Protein AF-A0A918JZ15-F1 (afdb_monomer)

Organism: NCBI:txid279356

Nearest PDB structures (foldseek):
  6ptv-assembly2_C  TM=5.762E-01  e=4.469E+00  Rickettsia rickettsii str. 'Sheila Smith'
  6man-assembly1_A  TM=5.604E-01  e=6.521E+00  Rickettsia bellii RML369-C
  2qzv-assembly1_A  TM=4.002E-01  e=8.389E+00  Rattus norvegicus

pLDDT: mean 95.02, std 4.23, range [65.75, 98.44]

Solvent-accessible surface area (backbone atoms only — not comparable to full-atom values): 6784 Å² total; per-residue (Å²): 132,76,71,44,56,17,80,68,80,60,50,77,33,75,59,93,47,99,82,59,55,46,80,44,72,66,47,48,51,52,44,52,51,51,54,53,48,50,59,48,59,77,44,42,70,61,52,51,45,49,50,48,34,41,53,50,52,51,66,72,41,62,92,49,74,61,47,76,45,46,53,66,60,40,48,76,71,64,44,51,87,92,62,63,75,50,71,49,78,58,95,96,38,75,27,47,19,48,80,64,32,32,35,33,79,51,95,82,59,28,30,44,37,34,66,111

Radius of gyration: 23.56 Å; Cα contacts (8 Å, |Δi|>4): 154; chains: 1; bounding box: 55×24×57 Å

Mean p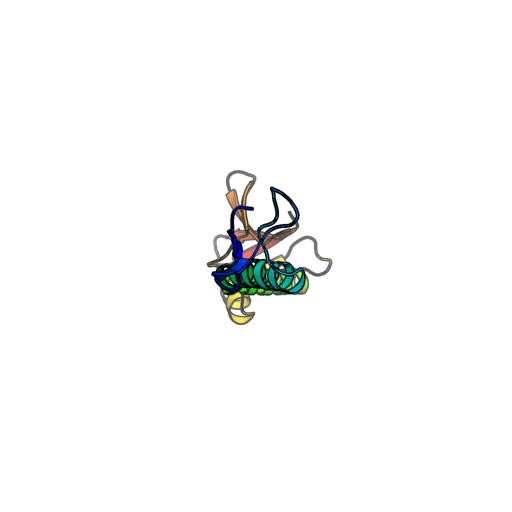redicted aligned error: 5.1 Å

Structure (mmCIF, N/CA/C/O backbone):
data_AF-A0A918JZ15-F1
#
_entry.id   AF-A0A918JZ15-F1
#
loop_
_atom_site.group_PDB
_atom_site.id
_atom_site.type_symbol
_atom_site.label_atom_id
_atom_site.label_alt_id
_atom_site.label_comp_id
_atom_site.label_asym_id
_atom_site.label_entity_id
_atom_site.label_seq_id
_atom_site.pdbx_PDB_ins_code
_atom_site.Cartn_x
_atom_site.Cartn_y
_atom_site.Cartn_z
_atom_site.occupancy
_atom_site.B_iso_or_equiv
_atom_site.auth_seq_id
_atom_site.aut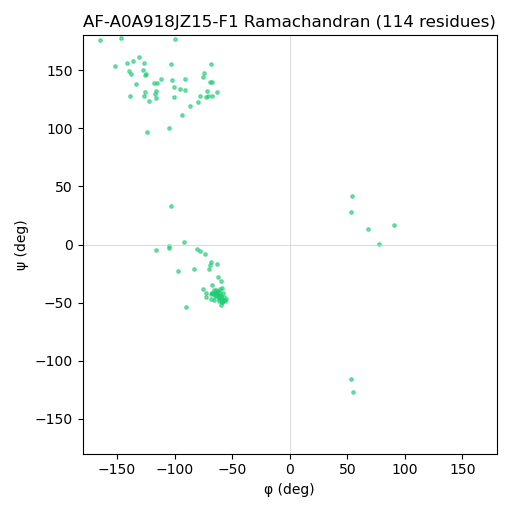h_comp_id
_atom_site.auth_asym_id
_atom_site.auth_atom_id
_atom_site.pdbx_PDB_model_num
ATOM 1 N N . MET A 1 1 ? 37.360 1.582 -31.378 1.00 65.75 1 MET A N 1
ATOM 2 C CA . MET A 1 1 ? 36.362 1.955 -30.352 1.00 65.75 1 MET A CA 1
ATOM 3 C C . MET A 1 1 ? 35.662 0.685 -29.913 1.00 65.75 1 MET A C 1
ATOM 5 O O . MET A 1 1 ? 35.322 -0.112 -30.777 1.00 65.75 1 MET A O 1
ATOM 9 N N . GLU A 1 2 ? 35.525 0.461 -28.610 1.00 85.44 2 GLU A N 1
ATOM 10 C CA . GLU A 1 2 ? 34.880 -0.741 -28.072 1.00 85.44 2 GLU A CA 1
ATOM 11 C C . GLU A 1 2 ? 33.365 -0.668 -28.305 1.00 85.44 2 GLU A C 1
ATOM 13 O O . GLU A 1 2 ? 32.732 0.335 -27.964 1.00 85.44 2 GLU A O 1
ATOM 18 N N . GLN A 1 3 ? 32.793 -1.702 -28.922 1.00 89.62 3 GLN A N 1
ATOM 19 C CA . GLN A 1 3 ? 31.345 -1.808 -29.085 1.00 89.62 3 GLN A CA 1
ATOM 20 C C . GLN A 1 3 ? 30.697 -2.195 -27.755 1.00 89.62 3 GLN A C 1
ATOM 22 O O . GLN A 1 3 ? 31.247 -2.979 -26.983 1.00 89.62 3 GLN A O 1
ATOM 27 N N . ARG A 1 4 ? 29.509 -1.652 -27.491 1.00 92.62 4 ARG A N 1
ATOM 28 C CA . ARG A 1 4 ? 28.689 -1.991 -26.324 1.00 92.62 4 ARG A CA 1
ATOM 29 C C . ARG A 1 4 ? 27.299 -2.388 -26.762 1.00 92.62 4 ARG A C 1
ATOM 31 O O . ARG A 1 4 ? 26.834 -1.931 -27.796 1.00 92.62 4 ARG A O 1
ATOM 38 N N . ASN A 1 5 ? 26.620 -3.169 -25.933 1.00 95.75 5 ASN A N 1
ATOM 39 C CA . ASN A 1 5 ? 25.235 -3.541 -26.182 1.00 95.75 5 ASN A CA 1
ATOM 40 C C . ASN A 1 5 ? 24.284 -2.597 -25.439 1.00 95.75 5 ASN A C 1
ATOM 42 O O . ASN A 1 5 ? 24.484 -2.299 -24.258 1.00 95.75 5 ASN A O 1
ATOM 46 N N . ASP A 1 6 ? 23.257 -2.122 -26.138 1.00 96.00 6 ASP A N 1
ATOM 47 C CA . ASP A 1 6 ? 22.180 -1.316 -25.570 1.00 96.00 6 ASP A CA 1
ATOM 48 C C . ASP A 1 6 ? 21.394 -2.130 -24.528 1.00 96.00 6 ASP A C 1
ATOM 50 O O . ASP A 1 6 ? 20.987 -3.264 -24.779 1.00 96.00 6 ASP A O 1
ATOM 54 N N . LEU A 1 7 ? 21.160 -1.559 -23.342 1.00 95.81 7 LEU A N 1
ATOM 55 C CA . LEU A 1 7 ? 20.484 -2.275 -22.249 1.00 95.81 7 LEU A CA 1
ATOM 56 C C . LEU A 1 7 ? 18.992 -2.564 -22.495 1.00 95.81 7 LEU A C 1
ATOM 58 O O . LEU A 1 7 ? 18.405 -3.371 -21.773 1.00 95.81 7 LEU A O 1
ATOM 62 N N . LEU A 1 8 ? 18.351 -1.879 -23.443 1.00 96.19 8 LEU A N 1
ATOM 63 C CA . LEU A 1 8 ? 16.969 -2.124 -23.843 1.00 96.19 8 LEU A CA 1
ATOM 64 C C . LEU A 1 8 ? 16.871 -3.145 -24.975 1.00 96.19 8 LEU A C 1
ATOM 66 O O . LEU A 1 8 ? 16.067 -4.069 -24.872 1.00 96.19 8 LEU A O 1
ATOM 70 N N . THR A 1 9 ? 17.592 -2.915 -26.072 1.00 95.56 9 THR A N 1
ATOM 71 C CA . THR A 1 9 ? 17.422 -3.664 -27.331 1.00 95.56 9 THR A CA 1
ATOM 72 C C . THR A 1 9 ? 18.432 -4.797 -27.484 1.00 95.56 9 THR A C 1
ATOM 74 O O . THR A 1 9 ? 18.165 -5.747 -28.214 1.00 95.56 9 THR A O 1
ATOM 77 N N . GLY A 1 10 ? 19.571 -4.722 -26.789 1.00 94.31 10 GLY A N 1
ATOM 78 C CA . GLY A 1 10 ? 20.703 -5.631 -26.962 1.00 94.31 10 GLY A CA 1
ATOM 79 C C . GLY A 1 10 ? 21.549 -5.333 -28.200 1.00 94.31 10 GLY A C 1
ATOM 80 O O . GLY A 1 10 ? 22.524 -6.042 -28.436 1.00 94.31 10 GLY A O 1
ATOM 81 N N . GLU A 1 11 ? 21.205 -4.304 -28.983 1.00 94.50 11 GLU A N 1
ATOM 82 C CA . GLU A 1 11 ? 21.934 -3.960 -30.203 1.00 94.50 11 GLU A CA 1
ATOM 83 C C . GLU A 1 11 ? 23.341 -3.451 -29.883 1.00 94.50 11 GLU A C 1
ATOM 85 O O . GLU A 1 11 ? 23.542 -2.693 -28.927 1.00 94.50 11 GLU A O 1
ATOM 90 N N . SER A 1 12 ? 24.317 -3.857 -30.690 1.00 95.44 12 SER A N 1
ATOM 91 C CA . SER A 1 12 ? 25.682 -3.360 -30.563 1.00 95.44 12 SER A CA 1
ATOM 92 C C . SER A 1 12 ? 25.786 -1.960 -31.165 1.00 95.44 12 SER A C 1
ATOM 94 O O . SER A 1 12 ? 25.414 -1.733 -32.314 1.00 95.44 12 SER A O 1
ATOM 96 N N . PHE A 1 13 ? 26.322 -1.016 -30.399 1.00 96.06 13 PHE A N 1
ATOM 97 C CA . PHE A 1 13 ? 26.553 0.360 -30.820 1.00 96.06 13 PHE A CA 1
ATOM 98 C C . PHE A 1 13 ? 27.930 0.839 -30.362 1.00 96.06 13 PHE A C 1
ATOM 100 O O . PHE A 1 13 ? 28.518 0.319 -29.409 1.00 96.06 13 PHE A O 1
ATOM 107 N N . THR A 1 14 ? 28.446 1.861 -31.039 1.00 95.50 14 THR A N 1
ATOM 108 C CA . THR A 1 14 ? 29.686 2.526 -30.636 1.00 95.50 14 THR A CA 1
ATOM 109 C C . THR A 1 14 ? 29.332 3.720 -29.751 1.00 95.50 14 THR A C 1
ATOM 111 O O . THR A 1 14 ? 28.731 4.678 -30.244 1.00 95.50 14 THR A O 1
ATOM 114 N N . PRO A 1 15 ? 29.651 3.692 -28.448 1.00 93.31 15 PRO A N 1
ATOM 115 C CA . PRO A 1 15 ? 29.334 4.795 -27.553 1.00 93.31 15 PRO A CA 1
ATOM 116 C C . PRO A 1 15 ? 30.191 6.025 -27.876 1.00 93.31 15 PRO A C 1
ATOM 118 O O . PRO A 1 15 ? 31.391 5.904 -28.115 1.00 93.31 15 PRO A O 1
ATOM 121 N N . SER A 1 16 ? 29.598 7.221 -27.818 1.00 92.31 16 SER A N 1
ATOM 122 C CA . SER A 1 16 ? 30.358 8.478 -27.925 1.00 92.31 16 SER A CA 1
ATOM 123 C C . SER A 1 16 ? 30.978 8.898 -26.590 1.00 92.31 16 SER A C 1
ATOM 125 O O . SER A 1 16 ? 31.941 9.661 -26.563 1.00 92.31 16 SER A O 1
ATOM 127 N N . ARG A 1 17 ? 30.445 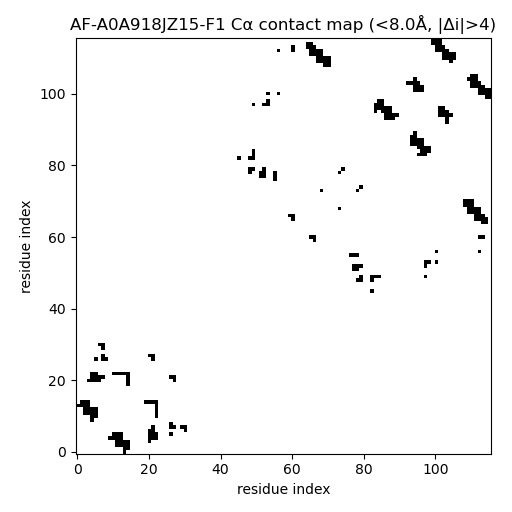8.385 -25.472 1.00 90.94 17 ARG A N 1
ATOM 128 C CA . ARG A 1 17 ? 30.938 8.621 -24.107 1.00 90.94 17 ARG A CA 1
ATOM 129 C C . ARG A 1 17 ? 31.212 7.312 -23.382 1.00 90.94 17 ARG A C 1
ATOM 131 O O . ARG A 1 17 ? 30.472 6.341 -23.530 1.00 90.94 17 ARG A O 1
ATOM 138 N N . SER A 1 18 ? 32.228 7.308 -22.525 1.00 90.62 18 SER A N 1
ATOM 139 C CA . SER A 1 18 ? 32.659 6.125 -21.771 1.00 90.62 18 SER A CA 1
ATOM 140 C C . SER A 1 18 ? 31.609 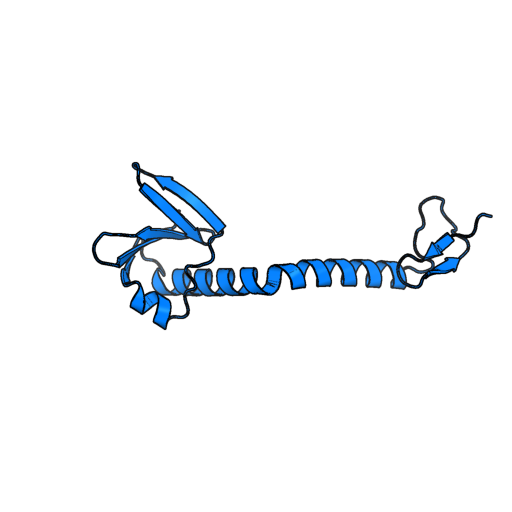5.578 -20.798 1.00 90.62 18 SER A C 1
ATOM 142 O O . SER A 1 18 ? 31.710 4.421 -20.398 1.00 90.62 18 SER A O 1
ATOM 144 N N . ASP A 1 19 ? 30.575 6.335 -20.436 1.00 91.50 19 ASP A N 1
ATOM 145 C CA . ASP A 1 19 ? 29.485 5.915 -19.548 1.00 91.50 19 ASP A CA 1
ATOM 146 C C . ASP A 1 19 ? 28.172 5.616 -20.292 1.00 91.50 19 ASP A C 1
ATOM 148 O O . ASP A 1 19 ? 27.193 5.202 -19.668 1.00 91.50 19 ASP A O 1
ATOM 152 N N . GLN A 1 20 ? 28.135 5.789 -21.618 1.00 94.38 20 GLN A N 1
ATOM 153 C CA . GLN A 1 20 ? 26.930 5.582 -22.411 1.00 94.38 20 GLN A CA 1
ATOM 154 C C . GLN A 1 20 ? 26.548 4.095 -22.433 1.00 94.38 20 GLN A C 1
ATOM 156 O O . GLN A 1 20 ? 27.363 3.223 -22.749 1.00 94.38 20 GLN A O 1
ATOM 161 N N . ARG A 1 21 ? 25.284 3.825 -22.080 1.00 95.12 21 ARG A N 1
ATOM 162 C CA . ARG A 1 21 ? 24.694 2.475 -21.960 1.00 95.12 21 ARG A CA 1
ATOM 163 C C . ARG A 1 21 ? 23.561 2.198 -22.951 1.00 95.12 21 ARG A C 1
ATOM 165 O O . ARG A 1 21 ? 23.021 1.099 -22.964 1.00 95.12 21 ARG A O 1
ATOM 172 N N . PHE A 1 22 ? 23.169 3.209 -23.720 1.00 97.06 22 PHE A N 1
ATOM 173 C CA . PHE A 1 22 ? 22.069 3.141 -24.675 1.00 97.06 22 PHE A CA 1
ATOM 174 C C . PHE A 1 22 ? 22.522 3.750 -25.996 1.00 97.06 22 PHE A C 1
ATOM 176 O O . PHE A 1 22 ? 23.172 4.800 -25.987 1.00 97.06 22 PHE A O 1
ATOM 183 N N . ALA A 1 23 ? 22.160 3.111 -27.101 1.00 95.38 23 ALA A N 1
ATOM 184 C CA . ALA A 1 23 ? 22.411 3.587 -28.450 1.00 95.38 23 ALA A CA 1
ATOM 185 C C . ALA A 1 23 ? 21.696 4.922 -28.697 1.00 95.38 23 ALA A C 1
ATOM 187 O O . ALA A 1 23 ? 22.282 5.845 -29.260 1.00 95.38 23 ALA A O 1
ATOM 188 N N . THR A 1 24 ? 20.465 5.059 -28.193 1.00 95.69 24 THR A N 1
ATOM 189 C CA . THR A 1 24 ? 19.623 6.250 -28.372 1.00 95.69 24 THR A CA 1
ATOM 190 C C . THR A 1 24 ? 19.027 6.754 -27.055 1.00 95.69 24 THR A C 1
ATOM 192 O O . THR A 1 24 ? 18.949 6.042 -26.043 1.00 95.69 24 THR A O 1
ATOM 195 N N . ARG A 1 25 ? 18.579 8.016 -27.050 1.00 95.81 25 ARG A N 1
ATOM 196 C CA . ARG A 1 25 ? 17.902 8.621 -25.892 1.00 95.81 25 ARG A CA 1
ATOM 197 C C . ARG A 1 25 ? 16.539 7.967 -25.652 1.00 95.81 25 ARG A C 1
ATOM 199 O O . ARG A 1 25 ? 16.134 7.774 -24.504 1.00 95.81 25 ARG A O 1
ATOM 206 N N . GLU A 1 26 ? 15.862 7.588 -26.722 1.00 97.19 26 GLU A N 1
ATOM 207 C CA . GLU A 1 26 ? 14.578 6.899 -26.737 1.00 97.19 26 GLU A CA 1
ATOM 208 C C . GLU A 1 26 ? 14.689 5.543 -26.028 1.00 97.19 26 GLU A C 1
ATOM 210 O O . GLU A 1 26 ? 13.866 5.236 -25.157 1.00 97.19 26 GLU A O 1
ATOM 215 N N . ASN A 1 27 ? 15.752 4.775 -26.311 1.00 97.25 27 ASN A N 1
ATOM 216 C CA . ASN A 1 27 ? 16.018 3.495 -25.652 1.00 97.25 27 ASN A CA 1
ATOM 217 C C . ASN A 1 27 ? 16.215 3.673 -24.142 1.00 97.25 27 ASN A C 1
ATOM 219 O O . ASN A 1 27 ? 15.605 2.959 -23.339 1.00 97.25 27 ASN A O 1
ATOM 223 N N . GLN A 1 28 ? 16.981 4.688 -23.734 1.00 96.88 28 GLN A N 1
ATOM 224 C CA . GLN A 1 28 ? 17.164 5.018 -22.321 1.00 96.88 28 GLN A CA 1
ATOM 225 C C . GLN A 1 28 ? 15.832 5.339 -21.623 1.00 96.88 28 GLN A C 1
ATOM 227 O O . GLN A 1 28 ? 15.561 4.834 -20.529 1.00 96.88 28 GLN A O 1
ATOM 232 N N . ILE A 1 29 ? 14.990 6.182 -22.233 1.00 97.75 29 ILE A N 1
ATOM 233 C CA . ILE A 1 29 ? 13.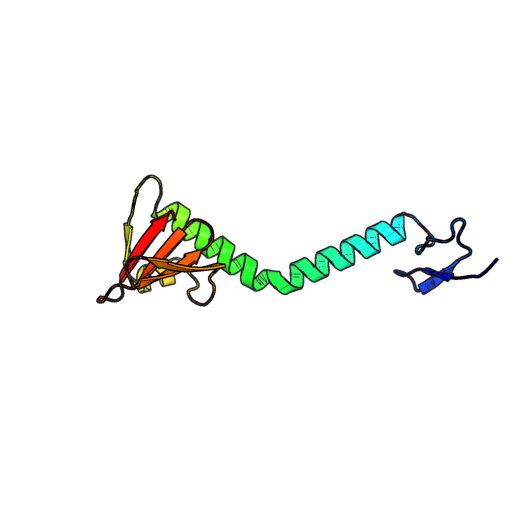682 6.561 -21.675 1.00 97.75 29 ILE A CA 1
ATOM 234 C C . ILE A 1 29 ? 12.790 5.325 -21.535 1.00 97.75 29 ILE A C 1
ATOM 236 O O . ILE A 1 29 ? 12.231 5.083 -20.462 1.00 97.75 29 ILE A O 1
ATOM 240 N N . ARG A 1 30 ? 12.682 4.511 -22.589 1.00 98.06 30 ARG A N 1
ATOM 241 C CA . ARG A 1 30 ? 11.833 3.315 -22.597 1.00 98.06 30 ARG A CA 1
ATOM 242 C C . ARG A 1 30 ? 12.302 2.275 -21.581 1.00 98.06 30 ARG A C 1
ATOM 244 O O . ARG A 1 30 ? 11.470 1.741 -20.847 1.00 98.06 30 ARG A O 1
ATOM 251 N N . TYR A 1 31 ? 13.609 2.043 -21.464 1.00 98.06 31 TYR A N 1
ATOM 252 C CA . TYR A 1 31 ? 14.179 1.164 -20.442 1.00 98.06 31 TYR A CA 1
ATOM 253 C C . TYR A 1 31 ? 13.822 1.622 -19.023 1.00 98.06 31 TYR A C 1
ATOM 255 O O . TYR A 1 31 ? 13.297 0.846 -18.218 1.00 98.06 31 TYR A O 1
ATOM 263 N N . ASN A 1 32 ? 14.029 2.907 -18.725 1.00 97.69 32 ASN A N 1
ATOM 264 C CA . ASN A 1 32 ? 13.720 3.472 -17.412 1.00 97.69 32 ASN A CA 1
ATOM 265 C C . ASN A 1 32 ? 12.216 3.408 -17.098 1.00 97.69 32 ASN A C 1
ATOM 267 O O . ASN A 1 32 ? 11.832 3.031 -15.987 1.00 97.69 32 ASN A O 1
ATOM 271 N N . ASN A 1 33 ? 11.359 3.689 -18.082 1.00 98.12 33 ASN A N 1
ATOM 272 C CA . ASN A 1 33 ? 9.906 3.579 -17.946 1.00 98.12 33 ASN A CA 1
ATOM 273 C C . ASN A 1 33 ? 9.460 2.134 -17.696 1.00 98.12 33 ASN A C 1
ATOM 275 O O . ASN A 1 33 ? 8.607 1.899 -16.835 1.00 98.12 33 ASN A O 1
ATOM 279 N N . ASN A 1 34 ? 10.062 1.158 -18.384 1.00 97.75 34 ASN A N 1
ATOM 280 C CA . ASN A 1 34 ? 9.806 -0.264 -18.160 1.00 97.75 34 ASN A CA 1
ATOM 281 C C . ASN A 1 34 ? 10.181 -0.676 -16.734 1.00 97.75 34 ASN A C 1
ATOM 283 O O . ASN A 1 34 ? 9.359 -1.278 -16.039 1.00 97.75 34 ASN A O 1
ATOM 287 N N . LYS A 1 35 ? 11.367 -0.280 -16.255 1.00 97.06 35 LYS A N 1
ATOM 288 C CA . LYS A 1 35 ? 11.813 -0.539 -14.879 1.00 97.06 35 LYS A CA 1
ATOM 289 C C . LYS A 1 35 ? 10.868 0.090 -13.849 1.00 97.06 35 LYS A C 1
ATOM 291 O O . LYS A 1 35 ? 10.450 -0.568 -12.896 1.00 97.06 35 LYS A O 1
ATOM 296 N N . ALA A 1 36 ? 10.457 1.341 -14.063 1.00 96.75 36 ALA A N 1
ATOM 297 C CA . ALA A 1 36 ? 9.500 2.025 -13.195 1.00 96.75 36 ALA A CA 1
ATOM 298 C C . ALA A 1 36 ? 8.113 1.359 -13.211 1.00 96.75 36 ALA A C 1
ATOM 300 O O . ALA A 1 36 ? 7.462 1.246 -12.170 1.00 96.75 36 ALA A O 1
ATOM 301 N N . ARG A 1 37 ? 7.648 0.896 -14.378 1.00 97.38 37 ARG A N 1
ATOM 302 C CA . ARG A 1 37 ? 6.387 0.156 -14.524 1.00 97.38 37 ARG A CA 1
ATOM 303 C C . ARG A 1 37 ? 6.441 -1.184 -13.798 1.00 97.38 37 ARG A C 1
ATOM 305 O O . ARG A 1 37 ? 5.489 -1.505 -13.097 1.00 97.38 37 ARG A O 1
ATOM 312 N N . GLN A 1 38 ? 7.532 -1.938 -13.924 1.00 97.25 38 GLN A N 1
ATOM 313 C CA . GLN A 1 38 ? 7.716 -3.204 -13.209 1.00 97.25 38 GLN A CA 1
ATOM 314 C C . GLN A 1 38 ? 7.711 -2.990 -11.693 1.00 97.25 38 GLN A C 1
ATOM 316 O O . GLN A 1 38 ? 6.955 -3.660 -10.993 1.00 97.25 38 GLN A O 1
ATOM 321 N N . LYS A 1 39 ? 8.448 -1.984 -11.195 1.00 96.56 39 LYS A N 1
ATOM 322 C CA . LYS A 1 39 ? 8.434 -1.611 -9.771 1.00 96.56 39 LYS A CA 1
ATOM 323 C C . LYS A 1 39 ? 7.023 -1.274 -9.280 1.00 96.56 39 LYS A C 1
ATOM 325 O O . LYS A 1 39 ? 6.625 -1.738 -8.219 1.00 96.56 39 LYS A O 1
ATOM 330 N N . ARG A 1 40 ? 6.252 -0.491 -10.048 1.00 96.00 40 ARG A N 1
ATOM 331 C CA . ARG A 1 40 ? 4.850 -0.174 -9.718 1.00 96.00 40 ARG A CA 1
ATOM 332 C C . ARG A 1 40 ? 3.959 -1.415 -9.742 1.00 96.00 40 ARG A C 1
ATOM 334 O O . ARG A 1 40 ? 3.176 -1.601 -8.821 1.00 96.00 40 ARG A O 1
ATOM 341 N N . LYS A 1 41 ? 4.101 -2.279 -10.752 1.00 97.19 41 LYS A N 1
ATOM 342 C CA . LYS A 1 41 ? 3.322 -3.518 -10.883 1.00 97.19 41 LYS A CA 1
ATOM 343 C C . LYS A 1 41 ? 3.544 -4.454 -9.693 1.00 97.19 41 LYS A C 1
ATOM 345 O O . LYS A 1 41 ? 2.572 -4.995 -9.185 1.00 97.19 41 LYS A O 1
ATOM 350 N N . ALA A 1 42 ? 4.787 -4.589 -9.226 1.00 96.38 42 ALA A N 1
ATOM 351 C CA . ALA A 1 42 ? 5.140 -5.466 -8.108 1.00 96.38 42 ALA A CA 1
ATOM 352 C C . ALA A 1 42 ? 4.415 -5.109 -6.798 1.00 96.38 42 ALA A C 1
ATOM 354 O O . ALA A 1 42 ? 4.108 -5.996 -6.011 1.00 96.38 42 ALA A O 1
ATOM 355 N N . LYS A 1 43 ? 4.106 -3.825 -6.579 1.00 95.50 43 LYS A N 1
ATOM 356 C CA . LYS A 1 43 ? 3.415 -3.341 -5.372 1.00 95.50 43 LYS A CA 1
ATOM 357 C C . LYS A 1 43 ? 1.943 -2.979 -5.581 1.00 95.50 43 LYS A C 1
ATOM 359 O O . LYS A 1 43 ? 1.265 -2.629 -4.623 1.00 95.50 43 LYS A O 1
ATOM 364 N N . ALA A 1 44 ? 1.432 -3.074 -6.810 1.00 96.06 44 ALA A N 1
ATOM 365 C CA . ALA A 1 44 ? 0.123 -2.534 -7.182 1.00 96.06 44 ALA A CA 1
ATOM 366 C C . ALA A 1 44 ? -1.036 -3.110 -6.355 1.00 96.06 44 ALA A C 1
ATOM 368 O O . ALA A 1 44 ? -1.963 -2.381 -6.017 1.00 96.06 44 ALA A O 1
ATOM 369 N N . GLN A 1 45 ? -0.986 -4.402 -6.019 1.00 94.56 45 GLN A N 1
ATOM 370 C CA . GLN A 1 45 ? -2.034 -5.048 -5.228 1.00 94.56 45 GLN A CA 1
ATOM 371 C C . GLN A 1 45 ? -2.094 -4.490 -3.799 1.00 94.56 45 GLN A C 1
ATOM 373 O O . GLN A 1 45 ? -3.172 -4.130 -3.329 1.00 94.56 45 GLN A O 1
ATOM 378 N N . ILE A 1 46 ? -0.939 -4.374 -3.135 1.00 96.38 46 ILE A N 1
ATOM 379 C CA . ILE A 1 46 ? -0.837 -3.840 -1.771 1.00 96.38 46 ILE A CA 1
ATOM 380 C C . ILE A 1 46 ? -1.168 -2.346 -1.764 1.00 96.38 46 ILE A C 1
ATOM 382 O O . ILE A 1 46 ? -1.988 -1.913 -0.959 1.00 96.38 46 ILE A O 1
ATOM 386 N N . ASP A 1 47 ? -0.601 -1.573 -2.696 1.00 96.75 47 ASP A N 1
ATOM 387 C CA . ASP A 1 47 ? -0.857 -0.134 -2.824 1.00 96.75 47 ASP A CA 1
ATOM 388 C C . ASP A 1 47 ? -2.352 0.146 -3.039 1.00 96.75 47 ASP A C 1
ATOM 390 O O . ASP A 1 47 ? -2.905 1.042 -2.407 1.00 96.75 47 ASP A O 1
ATOM 394 N N . LYS A 1 48 ? -3.038 -0.649 -3.874 1.00 97.12 48 LYS A N 1
ATOM 395 C CA . LYS A 1 48 ? -4.485 -0.511 -4.101 1.00 97.12 48 LYS A CA 1
ATOM 396 C C . LYS A 1 48 ? -5.288 -0.763 -2.823 1.00 97.12 48 LYS A C 1
ATOM 398 O O . LYS A 1 48 ? -6.240 -0.032 -2.549 1.00 97.12 48 LYS A O 1
ATOM 403 N N . ALA A 1 49 ? -4.924 -1.786 -2.052 1.00 97.75 49 ALA A N 1
ATOM 404 C CA . ALA A 1 49 ? -5.594 -2.094 -0.792 1.00 97.75 49 ALA A CA 1
ATOM 405 C C . ALA A 1 49 ? -5.346 -0.999 0.262 1.00 97.75 49 ALA A C 1
ATOM 407 O O . ALA A 1 49 ? -6.285 -0.561 0.922 1.00 97.75 49 ALA A O 1
ATOM 408 N N . LEU A 1 50 ? -4.114 -0.489 0.365 1.00 98.06 50 LEU A N 1
ATOM 409 C CA . LEU A 1 50 ? -3.772 0.622 1.257 1.00 98.06 50 LEU A CA 1
ATOM 410 C C . LEU A 1 50 ? -4.490 1.924 0.877 1.00 98.06 50 LEU A C 1
ATOM 412 O O . LEU A 1 50 ? -4.990 2.613 1.764 1.00 98.06 50 LEU A O 1
ATOM 416 N N . ASP A 1 51 ? -4.581 2.247 -0.415 1.00 97.88 51 ASP A N 1
ATOM 417 C CA . ASP A 1 51 ? -5.304 3.431 -0.896 1.00 97.88 51 ASP A CA 1
ATOM 418 C C . ASP A 1 51 ? -6.810 3.319 -0.623 1.00 97.88 51 ASP A C 1
ATOM 420 O O . ASP A 1 51 ? -7.428 4.248 -0.098 1.00 97.88 51 ASP A O 1
ATOM 424 N N . THR A 1 52 ? -7.391 2.139 -0.865 1.00 98.25 52 THR A N 1
ATOM 425 C CA . THR A 1 52 ? -8.793 1.847 -0.527 1.00 98.25 52 THR A CA 1
ATOM 426 C C . THR A 1 52 ? -9.039 2.029 0.971 1.00 98.25 52 THR A C 1
ATOM 428 O O . THR A 1 52 ? -9.942 2.772 1.361 1.00 98.25 52 THR A O 1
ATOM 431 N N . ASN A 1 53 ? -8.194 1.433 1.818 1.00 98.44 53 ASN A N 1
ATOM 432 C CA . ASN A 1 53 ? -8.273 1.591 3.268 1.00 98.44 53 ASN A CA 1
ATOM 433 C C . ASN A 1 53 ? -8.181 3.063 3.677 1.00 98.44 53 ASN A C 1
ATOM 435 O O . ASN A 1 53 ? -9.014 3.541 4.445 1.00 98.44 53 ASN A O 1
ATOM 439 N N . ARG A 1 54 ? -7.206 3.806 3.142 1.00 98.00 54 ARG A N 1
ATOM 440 C CA . ARG A 1 54 ? -7.014 5.225 3.456 1.00 98.00 54 ARG A CA 1
ATOM 441 C C . ARG A 1 54 ? -8.241 6.058 3.086 1.00 98.00 54 ARG A C 1
ATOM 443 O O . ARG A 1 54 ? -8.674 6.887 3.883 1.00 98.00 54 ARG A O 1
ATOM 450 N N . ASN A 1 55 ? -8.825 5.822 1.913 1.00 98.31 55 ASN A N 1
ATOM 451 C CA . ASN A 1 55 ? -10.024 6.525 1.456 1.00 98.31 55 ASN A CA 1
ATOM 452 C C . ASN A 1 55 ? -11.248 6.205 2.327 1.00 98.31 55 ASN A C 1
ATOM 454 O O . ASN A 1 55 ? -12.012 7.113 2.663 1.00 98.31 55 ASN A O 1
ATOM 458 N N . ILE A 1 56 ? -11.404 4.947 2.755 1.00 98.25 56 ILE A N 1
ATOM 459 C CA . ILE A 1 56 ? -12.445 4.546 3.711 1.00 98.25 56 ILE A CA 1
ATOM 460 C C . ILE A 1 56 ? -12.269 5.304 5.029 1.00 98.25 56 ILE A C 1
ATOM 462 O O . ILE A 1 56 ? -13.209 5.956 5.476 1.00 98.25 56 ILE A O 1
ATOM 466 N N . LEU A 1 57 ? -11.074 5.279 5.625 1.00 97.88 57 LEU A N 1
ATOM 467 C CA . LEU A 1 57 ? -10.819 5.929 6.916 1.00 97.88 57 LEU A CA 1
ATOM 468 C C . LEU A 1 57 ? -10.999 7.446 6.831 1.00 97.88 57 LEU A C 1
ATOM 470 O O . LEU A 1 57 ? -11.665 8.022 7.687 1.00 97.88 57 LEU A O 1
ATOM 474 N N . LYS A 1 58 ? -10.504 8.078 5.759 1.00 97.94 58 LYS A N 1
ATOM 475 C CA . LYS A 1 58 ? -10.710 9.507 5.488 1.00 97.94 58 LYS A CA 1
ATOM 476 C C . LYS A 1 58 ? -12.195 9.866 5.449 1.00 97.94 58 LYS A C 1
ATOM 478 O O . LYS A 1 58 ? -12.607 10.825 6.094 1.00 97.94 58 LYS A O 1
ATOM 483 N N . ARG A 1 59 ? -12.995 9.094 4.706 1.00 97.56 59 ARG A N 1
ATOM 484 C CA . ARG A 1 59 ? -14.443 9.315 4.572 1.00 97.56 59 ARG A CA 1
ATOM 485 C C . ARG A 1 59 ? -15.183 9.103 5.891 1.00 97.56 59 ARG A C 1
ATOM 487 O O . ARG A 1 59 ? -16.099 9.856 6.192 1.00 97.56 59 ARG A O 1
ATOM 494 N N . LEU A 1 60 ? -14.824 8.066 6.646 1.00 97.06 60 LEU A N 1
ATOM 495 C CA . LEU A 1 60 ? -15.509 7.733 7.894 1.00 97.06 60 LEU A CA 1
ATOM 496 C C . LEU A 1 60 ? -15.189 8.723 9.013 1.00 97.06 60 LEU A C 1
ATOM 498 O O . LEU A 1 60 ? -16.091 9.089 9.767 1.00 97.06 60 LEU A O 1
ATOM 502 N N . LEU A 1 61 ? -13.921 9.125 9.127 1.00 96.75 61 LEU A N 1
ATOM 503 C CA . LEU A 1 61 ? -13.472 10.047 10.163 1.00 96.75 61 LEU A CA 1
ATOM 504 C C . LEU A 1 61 ? -13.960 11.474 9.877 1.00 96.75 61 LEU A C 1
ATOM 506 O O . LEU A 1 61 ? -14.485 12.127 10.776 1.00 96.75 61 LEU A O 1
ATOM 510 N N . GLY A 1 62 ? -13.842 11.943 8.628 1.00 95.06 62 GLY A N 1
ATOM 511 C CA . GLY A 1 62 ? -14.173 13.324 8.268 1.00 95.06 62 GLY A CA 1
ATOM 512 C C . GLY A 1 62 ? -13.406 14.320 9.144 1.00 95.06 62 GLY A C 1
ATOM 513 O O . GLY A 1 62 ? -12.185 14.209 9.280 1.00 95.06 62 GLY A O 1
ATOM 514 N N . ASP A 1 63 ? -14.143 15.237 9.771 1.00 95.19 63 ASP A N 1
ATOM 515 C CA . ASP A 1 63 ? -13.605 16.251 10.691 1.00 95.19 63 ASP A CA 1
ATOM 516 C C . ASP A 1 63 ? -13.614 15.808 12.165 1.00 95.19 63 ASP A C 1
ATOM 518 O O . ASP A 1 63 ? -13.236 16.567 13.058 1.00 95.19 63 ASP A O 1
ATOM 522 N N . LYS A 1 64 ? -14.055 14.577 12.451 1.00 96.25 64 LYS A N 1
ATOM 523 C CA . LYS A 1 64 ? -14.090 14.049 13.818 1.00 96.25 64 LYS A CA 1
ATOM 524 C C . LYS A 1 64 ? -12.679 13.701 14.283 1.00 96.25 64 LYS A C 1
ATOM 526 O O . LYS A 1 64 ? -11.839 13.258 13.503 1.00 96.25 64 LYS A O 1
ATOM 531 N N . LYS A 1 65 ? -12.433 13.853 15.584 1.00 94.75 65 LYS A N 1
ATOM 532 C CA . LYS A 1 65 ? -11.165 13.455 16.208 1.00 94.75 65 LYS A CA 1
ATOM 533 C C . LYS A 1 65 ? -10.996 11.933 16.210 1.00 94.75 65 LYS A C 1
ATOM 535 O O . LYS A 1 65 ? -9.917 11.415 15.916 1.00 94.75 65 LYS A O 1
ATOM 540 N N . ASP A 1 66 ? -12.073 11.229 16.522 1.00 96.56 66 ASP A N 1
ATOM 541 C CA . ASP A 1 66 ? -12.120 9.784 16.648 1.00 96.56 66 ASP A CA 1
ATOM 542 C C . ASP A 1 66 ? -13.517 9.242 16.331 1.00 96.56 66 ASP A C 1
ATOM 544 O O . ASP A 1 66 ? -14.534 9.931 16.447 1.00 96.56 66 ASP A O 1
ATOM 548 N N . ILE A 1 67 ? -13.555 7.991 15.880 1.00 97.06 67 ILE A N 1
ATOM 549 C CA . ILE A 1 67 ? -14.785 7.235 15.653 1.00 97.06 67 ILE A CA 1
ATOM 550 C C . ILE A 1 67 ? -14.588 5.783 16.072 1.00 97.06 67 ILE A C 1
ATOM 552 O O . ILE A 1 67 ? -13.478 5.255 16.037 1.00 97.06 67 ILE A O 1
ATOM 556 N N . ILE A 1 68 ? -15.694 5.114 16.380 1.00 96.88 68 ILE A N 1
ATOM 557 C CA . ILE A 1 68 ? -15.723 3.675 16.624 1.00 96.88 68 ILE A CA 1
ATOM 558 C C . ILE A 1 68 ? -16.587 3.013 15.552 1.00 96.88 68 ILE A C 1
ATOM 560 O O . ILE A 1 68 ? -17.685 3.489 15.244 1.00 96.88 68 ILE A O 1
ATOM 564 N N . LYS A 1 69 ? -16.080 1.933 14.951 1.00 96.69 69 LYS A N 1
ATOM 565 C CA . LYS A 1 69 ? -16.799 1.114 13.964 1.00 96.69 69 LYS A CA 1
ATOM 566 C C . LYS A 1 69 ? -16.565 -0.365 14.222 1.00 96.69 69 LYS A C 1
ATOM 568 O O . LYS A 1 69 ? -15.481 -0.742 14.651 1.00 96.69 69 LYS A O 1
ATOM 573 N N . SER A 1 70 ? -17.568 -1.195 13.946 1.00 96.25 70 SER A N 1
ATOM 574 C CA . SER A 1 70 ? -17.393 -2.646 13.988 1.00 96.25 70 SER A CA 1
ATOM 575 C C . SER A 1 70 ? -16.482 -3.115 12.858 1.00 96.25 70 SER A C 1
ATOM 577 O O . SER A 1 70 ? -16.376 -2.474 11.802 1.00 96.25 70 SER A O 1
ATOM 579 N N . ARG A 1 71 ? -15.848 -4.266 13.070 1.00 95.25 71 ARG A N 1
ATOM 580 C CA . ARG A 1 71 ? -15.082 -4.963 12.042 1.00 95.25 71 ARG A CA 1
ATOM 581 C C . ARG A 1 71 ? -15.921 -5.238 10.794 1.00 95.25 71 ARG A C 1
ATOM 583 O O . ARG A 1 71 ? -15.484 -4.900 9.695 1.00 95.25 71 ARG A O 1
ATOM 590 N N . ASP A 1 72 ? -17.135 -5.754 10.967 1.00 96.00 72 ASP A N 1
ATOM 591 C CA . ASP A 1 72 ? -18.054 -6.070 9.866 1.00 96.00 72 ASP A CA 1
ATOM 592 C C . ASP A 1 72 ? -18.432 -4.847 9.033 1.00 96.00 72 ASP A C 1
ATOM 594 O O . ASP A 1 72 ? -18.479 -4.919 7.806 1.00 96.00 72 ASP A O 1
ATOM 598 N N . PHE A 1 73 ? -18.632 -3.691 9.673 1.00 97.06 73 PHE A N 1
ATOM 599 C CA . PHE A 1 73 ? -18.902 -2.450 8.953 1.00 97.06 73 PHE A CA 1
ATOM 600 C C . PHE A 1 73 ? -17.726 -2.068 8.043 1.00 97.06 73 PHE A C 1
ATOM 602 O O . PHE A 1 73 ? -17.925 -1.671 6.894 1.00 97.06 73 PHE A O 1
ATOM 609 N N . LEU A 1 74 ? -16.492 -2.195 8.539 1.00 97.00 74 LEU A N 1
ATOM 610 C CA . LEU A 1 74 ? -15.294 -1.910 7.751 1.00 97.00 74 LEU A CA 1
ATOM 611 C C . LEU A 1 74 ? -15.111 -2.929 6.619 1.00 97.00 74 LEU A C 1
ATOM 613 O O . LEU A 1 74 ? -14.813 -2.523 5.496 1.00 97.00 74 LEU A O 1
ATOM 617 N N . LEU A 1 75 ? -15.349 -4.220 6.875 1.00 96.50 75 LEU A N 1
ATOM 618 C CA . LEU A 1 75 ? -15.340 -5.259 5.838 1.00 96.50 75 LEU A CA 1
ATOM 619 C C . LEU A 1 75 ? -16.369 -4.962 4.740 1.00 96.50 75 LEU A C 1
ATOM 621 O O . LEU A 1 75 ? -16.015 -4.956 3.563 1.00 96.50 75 LEU A O 1
ATOM 625 N N . GLY A 1 76 ? -17.607 -4.631 5.118 1.00 97.31 76 GLY A N 1
ATOM 626 C CA . GLY A 1 76 ? -18.670 -4.248 4.185 1.00 97.31 76 GLY A CA 1
ATOM 627 C C . GLY A 1 76 ? -18.351 -2.978 3.389 1.00 97.31 76 GLY A C 1
ATOM 628 O O . GLY A 1 76 ? -18.774 -2.841 2.244 1.00 97.31 76 GLY A O 1
ATOM 629 N N . ALA A 1 77 ? -17.542 -2.072 3.948 1.00 96.94 77 ALA A N 1
ATOM 630 C CA . ALA A 1 77 ? -17.035 -0.895 3.245 1.00 96.94 77 ALA A CA 1
ATOM 631 C C . ALA A 1 77 ? -15.864 -1.194 2.284 1.00 96.94 77 ALA A C 1
ATOM 633 O O . ALA A 1 77 ? -15.435 -0.285 1.570 1.00 96.94 77 ALA A O 1
ATOM 634 N N . GLY A 1 78 ? -15.348 -2.429 2.265 1.00 97.25 78 GLY A N 1
ATOM 635 C CA . GLY A 1 78 ? -14.215 -2.857 1.440 1.00 97.25 78 GLY A CA 1
ATOM 636 C C . GLY A 1 78 ? -12.845 -2.715 2.111 1.00 97.25 78 GLY A C 1
ATOM 637 O O . GLY A 1 78 ? -11.826 -2.723 1.421 1.00 97.25 78 GLY A O 1
ATOM 638 N N . PHE A 1 79 ? -12.793 -2.558 3.437 1.00 97.81 79 PHE A N 1
ATOM 639 C CA . PHE A 1 79 ? -11.539 -2.427 4.177 1.00 97.81 79 PHE A CA 1
AT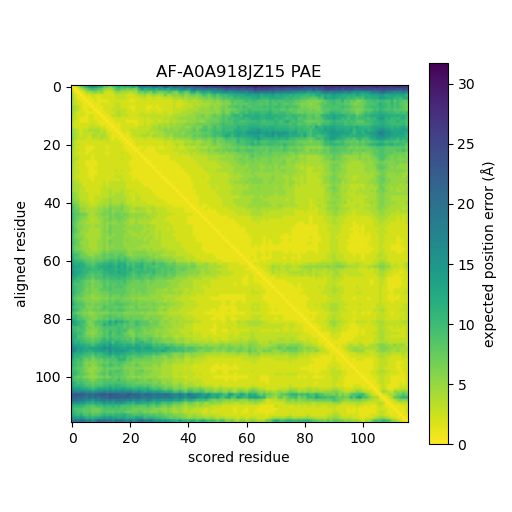OM 640 C C . PHE A 1 79 ? -10.778 -3.758 4.231 1.00 97.81 79 PHE A C 1
ATOM 642 O O . PHE A 1 79 ? -11.324 -4.798 4.598 1.00 97.81 79 PHE A O 1
ATOM 649 N N . HIS A 1 80 ? -9.483 -3.722 3.928 1.00 97.19 80 HIS A N 1
ATOM 650 C CA . HIS A 1 80 ? -8.613 -4.888 3.927 1.00 97.19 80 HIS A CA 1
ATOM 651 C C . HIS A 1 80 ? -7.685 -4.898 5.148 1.00 97.19 80 HIS A C 1
ATOM 653 O O . HIS A 1 80 ? -6.648 -4.238 5.164 1.00 97.19 80 HIS A O 1
ATOM 659 N N . PHE A 1 81 ? -8.027 -5.687 6.169 1.00 95.00 81 PHE A N 1
ATOM 660 C CA . PHE A 1 81 ? -7.245 -5.796 7.413 1.00 95.00 81 PHE A CA 1
ATOM 661 C C . PHE A 1 81 ? -5.873 -6.469 7.249 1.00 95.00 81 PHE A C 1
ATOM 663 O O . PHE A 1 81 ? -5.039 -6.366 8.144 1.00 95.00 81 PHE A O 1
ATOM 670 N N . GLY A 1 82 ? -5.630 -7.153 6.126 1.00 95.00 82 GLY A N 1
ATOM 671 C CA . GLY A 1 82 ? -4.357 -7.823 5.844 1.00 95.00 82 GLY A CA 1
ATOM 672 C C . GLY A 1 82 ? -3.208 -6.877 5.487 1.00 95.00 82 GLY A C 1
ATOM 673 O O . GLY A 1 82 ? -2.070 -7.327 5.384 1.00 95.00 82 GLY A O 1
ATOM 674 N N . VAL A 1 83 ? -3.479 -5.579 5.292 1.00 95.88 83 VAL A N 1
ATOM 675 C CA . VAL A 1 83 ? -2.460 -4.586 4.929 1.00 95.88 83 VAL A CA 1
ATOM 676 C C . VAL A 1 83 ? -2.457 -3.401 5.887 1.00 95.88 83 VAL A C 1
ATOM 678 O O . VAL A 1 83 ? -3.480 -2.777 6.164 1.00 95.88 83 VAL A O 1
ATOM 681 N N . THR A 1 84 ? -1.262 -3.064 6.360 1.00 96.56 84 THR A N 1
ATOM 682 C CA . THR A 1 84 ? -0.979 -1.903 7.210 1.00 96.56 84 THR A CA 1
ATOM 683 C C . THR A 1 84 ? 0.334 -1.286 6.757 1.00 96.56 84 THR A C 1
ATOM 685 O O . THR A 1 84 ? 1.222 -2.009 6.309 1.00 96.56 84 THR A O 1
ATOM 688 N N . THR A 1 85 ? 0.498 0.026 6.900 1.00 97.12 85 THR A N 1
ATOM 689 C CA . THR A 1 85 ? 1.771 0.686 6.572 1.00 97.12 85 THR A CA 1
ATOM 690 C C . THR A 1 85 ? 2.837 0.440 7.632 1.00 97.12 85 THR A C 1
ATOM 692 O O . THR A 1 85 ? 4.006 0.287 7.305 1.00 97.12 85 THR A O 1
ATOM 695 N N . HIS A 1 86 ? 2.438 0.439 8.903 1.00 96.12 86 HIS A N 1
ATOM 696 C CA . HIS A 1 86 ? 3.307 0.208 10.054 1.00 96.12 86 HIS A CA 1
ATOM 697 C C . HIS A 1 86 ? 2.437 -0.085 11.286 1.00 96.12 86 HIS A C 1
ATOM 699 O O . HIS A 1 86 ? 1.205 -0.034 11.211 1.00 96.12 86 HIS A O 1
ATOM 705 N N . LYS A 1 87 ? 3.075 -0.396 12.415 1.00 95.81 87 LYS A N 1
ATOM 706 C CA . LYS A 1 87 ? 2.420 -0.508 13.721 1.00 95.81 87 LYS A CA 1
ATOM 707 C C . LYS A 1 87 ? 3.122 0.409 14.712 1.00 95.81 87 LYS A C 1
ATOM 709 O O . LYS A 1 87 ? 4.332 0.594 14.606 1.00 95.81 87 LYS A O 1
ATOM 714 N N . ILE A 1 88 ? 2.371 0.966 15.653 1.00 95.00 88 ILE A N 1
ATOM 715 C CA . ILE A 1 88 ? 2.916 1.775 16.748 1.00 95.00 88 ILE A CA 1
ATOM 716 C C . ILE A 1 88 ? 2.416 1.242 18.080 1.00 95.00 88 ILE A C 1
ATOM 718 O O . ILE A 1 88 ? 1.304 0.725 18.171 1.00 95.00 88 ILE A O 1
ATOM 722 N N . GLU A 1 89 ? 3.213 1.404 19.125 1.00 94.62 89 GLU A N 1
ATOM 723 C CA . GLU A 1 89 ? 2.785 1.123 20.488 1.00 94.62 89 GLU A CA 1
ATOM 724 C C . GLU A 1 89 ? 2.427 2.436 21.190 1.00 94.62 89 GLU A C 1
ATOM 726 O O . GLU A 1 89 ? 3.206 3.388 21.182 1.00 94.62 89 GLU A O 1
ATOM 731 N N . ARG A 1 90 ? 1.226 2.515 21.771 1.00 89.31 90 ARG A N 1
ATOM 732 C CA . ARG A 1 90 ? 0.797 3.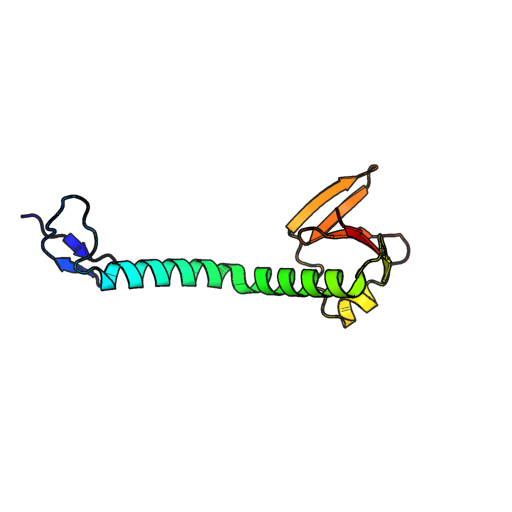642 22.614 1.00 89.31 90 ARG A CA 1
ATOM 733 C C . ARG A 1 90 ? 0.041 3.097 23.816 1.00 89.31 90 ARG A C 1
ATOM 735 O O . ARG A 1 90 ? -0.918 2.342 23.644 1.00 89.31 90 ARG A O 1
ATOM 742 N N . ASN A 1 91 ? 0.449 3.504 25.018 1.00 88.25 91 ASN A N 1
ATOM 743 C CA . ASN A 1 91 ? -0.150 3.087 26.293 1.00 88.25 91 ASN A CA 1
ATOM 744 C C . ASN A 1 91 ? -0.206 1.554 26.464 1.00 88.25 91 ASN A C 1
ATOM 746 O O . ASN A 1 91 ? -1.237 1.012 26.862 1.00 88.25 91 ASN A O 1
ATOM 750 N N . GLY A 1 92 ? 0.870 0.853 26.081 1.00 91.12 92 GLY A N 1
ATOM 751 C CA . GLY A 1 92 ? 0.961 -0.613 26.145 1.00 91.12 92 GLY A CA 1
ATOM 752 C C . GLY A 1 92 ? 0.034 -1.354 25.174 1.00 91.12 92 GLY A C 1
ATOM 753 O O . GLY A 1 92 ? -0.191 -2.552 25.323 1.00 91.12 92 GLY A O 1
ATOM 754 N N . LYS A 1 93 ? -0.557 -0.651 24.198 1.00 92.50 93 LYS A N 1
ATOM 755 C CA . LYS A 1 93 ? -1.415 -1.237 23.164 1.00 92.50 93 LYS A CA 1
ATOM 756 C C . LYS A 1 93 ? -0.779 -1.079 21.794 1.00 92.50 93 LYS A C 1
ATOM 758 O O . LYS A 1 93 ? -0.262 -0.012 21.466 1.00 92.50 93 LYS A O 1
ATOM 763 N N . LEU A 1 94 ? -0.877 -2.129 20.983 1.00 93.25 94 LEU A N 1
ATOM 764 C CA . LEU A 1 94 ? -0.398 -2.138 19.606 1.00 93.25 94 LEU A CA 1
ATOM 765 C C . LEU A 1 94 ? -1.483 -1.605 18.664 1.00 93.25 94 LEU A C 1
ATOM 767 O O . LEU A 1 94 ? -2.559 -2.190 18.532 1.00 93.25 94 LEU A O 1
ATOM 771 N N . TRP A 1 95 ? -1.175 -0.511 17.981 1.00 95.31 95 TRP A N 1
ATOM 772 C CA . TRP A 1 95 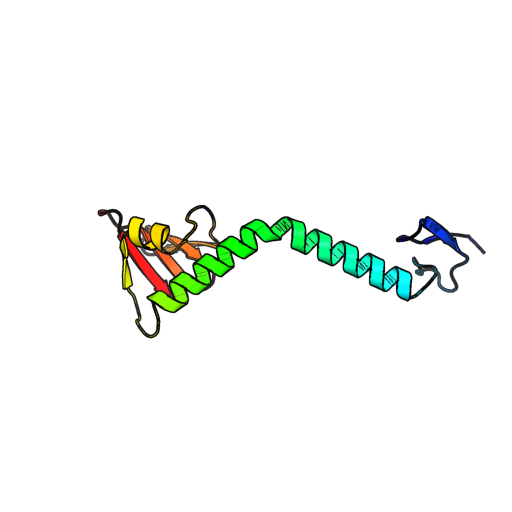? -2.033 0.133 16.997 1.00 95.31 95 TRP A CA 1
ATOM 773 C C . TRP A 1 95 ? -1.579 -0.246 15.596 1.00 95.31 95 TRP A C 1
ATOM 775 O O . TRP A 1 95 ? -0.387 -0.232 15.282 1.00 95.31 95 TRP A O 1
ATOM 785 N N . SER A 1 96 ? -2.543 -0.574 14.744 1.00 96.56 96 SER A N 1
ATOM 786 C CA . SER A 1 96 ? -2.305 -0.791 13.319 1.00 96.56 96 SER A CA 1
ATOM 787 C C . SER A 1 96 ? -2.489 0.519 12.574 1.00 96.56 96 SER A C 1
ATOM 789 O O . SER A 1 96 ? -3.492 1.199 12.784 1.00 96.56 96 SER A O 1
ATOM 791 N N . CYS A 1 97 ? -1.550 0.863 11.698 1.00 97.06 97 CYS A N 1
ATOM 792 C CA . CYS A 1 97 ? -1.590 2.132 10.984 1.00 97.06 97 CYS A CA 1
ATOM 793 C C . CYS A 1 97 ? -1.858 1.934 9.494 1.00 97.06 97 CYS A C 1
ATOM 795 O O . CYS A 1 97 ? -1.315 1.028 8.853 1.00 97.06 97 CYS A O 1
ATOM 797 N N . VAL A 1 98 ? -2.641 2.847 8.931 1.00 97.56 98 VAL A N 1
ATOM 798 C CA . VAL A 1 98 ? -2.790 3.045 7.490 1.00 97.56 98 VAL A CA 1
ATOM 799 C C . VAL A 1 98 ? -2.455 4.506 7.213 1.00 97.56 98 VAL A C 1
ATOM 801 O O . VAL A 1 98 ? -3.299 5.382 7.384 1.00 97.56 98 VAL A O 1
ATOM 804 N N . TYR A 1 99 ? -1.210 4.763 6.811 1.00 96.44 99 TYR A N 1
ATOM 805 C CA . TYR A 1 99 ? -0.653 6.110 6.652 1.00 96.44 99 TYR A CA 1
ATOM 806 C C . TYR A 1 99 ? -0.835 6.957 7.921 1.00 96.44 99 TYR A C 1
ATOM 808 O O . TYR A 1 99 ? -0.269 6.615 8.956 1.00 96.44 99 TYR A O 1
ATOM 816 N N . GLU A 1 100 ? -1.607 8.044 7.841 1.00 95.81 100 GLU A N 1
ATOM 817 C CA . GLU A 1 100 ? -1.885 8.958 8.947 1.00 95.81 100 GLU A CA 1
ATOM 818 C C . GLU A 1 100 ? -2.976 8.467 9.912 1.00 95.81 100 GLU A C 1
ATOM 820 O O . GLU A 1 100 ? -3.257 9.142 10.897 1.00 95.81 100 GLU A O 1
ATOM 825 N N . TYR A 1 101 ? -3.621 7.331 9.636 1.00 97.56 101 TYR A N 1
ATOM 826 C CA . TYR A 1 101 ? -4.704 6.798 10.461 1.00 97.56 101 TYR A CA 1
ATOM 827 C C . TYR A 1 101 ? -4.219 5.658 11.348 1.00 97.56 101 TYR A C 1
ATOM 829 O O . TYR A 1 101 ? -3.461 4.792 10.906 1.00 97.56 101 TYR A O 1
ATOM 837 N N . ILE A 1 102 ? -4.726 5.625 12.576 1.00 96.69 102 ILE A N 1
ATOM 838 C CA . ILE A 1 102 ? -4.437 4.599 13.576 1.00 96.69 102 ILE A CA 1
ATOM 839 C C . ILE A 1 102 ? -5.715 3.858 13.945 1.00 96.69 102 ILE A C 1
ATOM 841 O O . ILE A 1 102 ? -6.780 4.460 14.089 1.00 96.69 102 ILE A O 1
ATOM 845 N N . LEU A 1 103 ? -5.598 2.541 14.088 1.00 96.62 103 LEU A N 1
ATOM 846 C CA . LEU A 1 103 ? -6.685 1.648 14.449 1.00 96.62 103 LEU A CA 1
ATOM 847 C C . LEU A 1 103 ? -6.281 0.810 15.660 1.00 96.62 103 LEU A C 1
ATOM 849 O O . LEU A 1 103 ? -5.243 0.138 15.643 1.00 96.62 103 LEU A O 1
ATOM 853 N N . LEU A 1 104 ? -7.128 0.814 16.686 1.00 95.50 104 LEU A N 1
ATOM 854 C CA . LEU A 1 104 ? -7.004 -0.050 17.855 1.00 95.50 104 LEU A CA 1
ATOM 855 C C . LEU A 1 104 ? -8.199 -0.990 17.928 1.00 95.50 104 LEU A C 1
ATOM 857 O O . LEU A 1 104 ? -9.341 -0.536 17.964 1.00 95.50 104 LEU A O 1
ATOM 861 N N . HIS A 1 105 ? -7.920 -2.289 18.012 1.00 91.12 105 HIS A N 1
ATOM 862 C CA . HIS A 1 105 ? -8.943 -3.285 18.309 1.00 91.12 105 HIS A CA 1
ATOM 863 C C . HIS A 1 105 ? -9.365 -3.154 19.774 1.00 91.12 105 HIS A C 1
ATOM 865 O O . HIS A 1 105 ? -8.525 -3.141 20.680 1.00 91.12 105 HIS A O 1
ATOM 871 N N . THR A 1 106 ? -10.668 -3.039 20.002 1.00 87.81 106 THR A N 1
ATOM 872 C CA . THR A 1 106 ? -11.277 -3.097 21.331 1.00 87.81 106 THR A CA 1
ATOM 873 C C . THR A 1 106 ? -11.859 -4.495 21.569 1.00 87.81 106 THR A C 1
ATOM 875 O O . THR A 1 106 ? -11.764 -5.372 20.712 1.00 87.81 106 THR A O 1
ATOM 878 N N . LYS A 1 107 ? -12.400 -4.745 22.767 1.00 79.56 107 LYS A N 1
ATOM 879 C CA . LYS A 1 107 ? -12.839 -6.088 23.181 1.00 79.56 107 LYS A CA 1
ATOM 880 C C . LYS A 1 107 ? -14.096 -6.589 22.450 1.00 79.56 107 LYS A C 1
ATOM 882 O O . LYS A 1 107 ? -14.268 -7.797 22.357 1.00 79.56 107 LYS A O 1
ATOM 887 N N . ASP A 1 108 ? -14.905 -5.696 21.882 1.00 83.75 108 ASP A N 1
ATOM 888 C CA . ASP A 1 108 ? -16.235 -6.019 21.334 1.00 83.75 108 ASP A CA 1
ATOM 889 C C . ASP A 1 108 ? -16.254 -6.099 19.795 1.00 83.75 108 ASP A C 1
ATOM 891 O O . ASP A 1 108 ? -17.215 -5.679 19.154 1.00 83.75 108 ASP A O 1
ATOM 895 N N . ASP A 1 109 ? -15.150 -6.550 19.187 1.00 87.88 109 ASP A N 1
ATOM 896 C CA . ASP A 1 109 ? -14.930 -6.560 17.726 1.00 87.88 109 ASP A CA 1
ATOM 897 C C . ASP A 1 109 ? -15.150 -5.187 17.052 1.00 87.88 109 ASP A C 1
ATOM 899 O O . ASP A 1 109 ? -15.507 -5.036 15.876 1.00 87.88 109 ASP A O 1
ATOM 903 N N . GLN A 1 110 ? -14.920 -4.139 17.840 1.00 93.88 110 GLN A N 1
ATOM 904 C CA . GLN A 1 110 ? -14.932 -2.759 17.401 1.00 93.88 110 GLN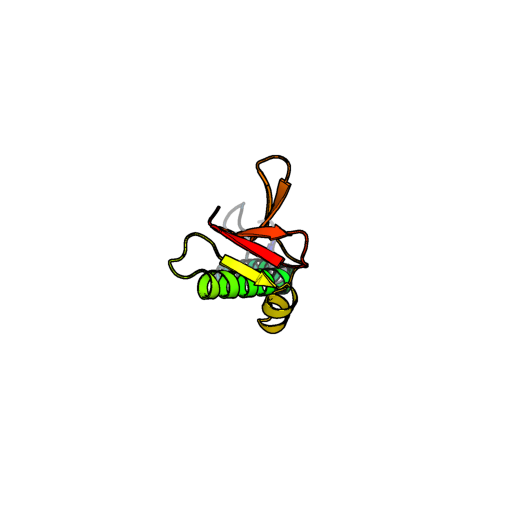 A CA 1
ATOM 905 C C . GLN A 1 110 ? -13.508 -2.241 17.247 1.00 93.88 110 GLN A C 1
ATOM 907 O O . GLN A 1 110 ? -12.547 -2.712 17.860 1.00 93.88 110 GLN A O 1
ATOM 912 N N . LEU A 1 111 ? -13.381 -1.233 16.396 1.00 95.56 111 LEU A N 1
ATOM 913 C CA . LEU A 1 111 ? -12.142 -0.538 16.144 1.00 95.56 111 LEU A CA 1
ATOM 914 C C . LEU A 1 111 ? -12.319 0.940 16.443 1.00 95.56 111 LEU A C 1
ATOM 916 O O . LEU A 1 111 ? -13.176 1.606 15.858 1.00 95.56 111 LEU A O 1
ATOM 920 N N . LEU A 1 112 ? -11.467 1.437 17.338 1.00 96.31 112 LEU A N 1
ATOM 921 C CA . LEU A 1 112 ? -11.260 2.862 17.535 1.00 96.31 112 LEU A CA 1
ATOM 922 C C . LEU A 1 112 ? -10.334 3.364 16.429 1.00 96.31 112 LEU A C 1
ATOM 924 O O . LEU A 1 112 ? -9.216 2.868 16.280 1.00 96.31 112 LEU A O 1
ATOM 928 N N . ILE A 1 113 ? -10.810 4.343 15.669 1.00 96.81 113 ILE A N 1
ATOM 929 C CA . ILE A 1 113 ? -10.112 4.936 14.533 1.00 96.81 113 ILE A CA 1
ATOM 930 C C . ILE A 1 113 ? -9.852 6.404 14.851 1.00 96.81 113 ILE A C 1
ATOM 932 O O . ILE A 1 113 ? -10.774 7.138 15.206 1.00 96.81 113 ILE A O 1
ATOM 936 N N . SER A 1 114 ? -8.610 6.840 14.675 1.00 96.19 114 SER A N 1
ATOM 937 C CA . SER A 1 114 ? -8.212 8.244 14.809 1.00 96.19 114 SER A CA 1
ATOM 938 C C . SER A 1 114 ? -7.083 8.577 13.828 1.00 96.19 114 SER A C 1
ATOM 940 O O . SER A 1 114 ? -6.625 7.709 13.079 1.00 96.19 114 SER A O 1
ATOM 942 N N . LYS A 1 115 ? -6.644 9.835 13.810 1.00 93.88 115 LYS A N 1
ATOM 943 C CA . LYS A 1 115 ? -5.399 10.249 13.151 1.00 93.88 115 LYS A CA 1
ATOM 944 C C . LYS A 1 115 ? -4.241 10.178 14.148 1.00 93.88 115 LYS A C 1
ATOM 946 O O . LYS A 1 115 ? -4.438 10.437 15.334 1.00 93.88 115 LYS A O 1
ATOM 951 N N . ALA A 1 116 ? -3.078 9.752 13.658 1.00 83.69 116 ALA A N 1
ATOM 952 C CA . ALA A 1 116 ? -1.858 9.573 14.443 1.00 83.69 116 ALA A CA 1
ATOM 953 C C . ALA A 1 116 ? -1.388 10.872 15.099 1.00 83.69 116 ALA A C 1
ATOM 955 O O . ALA A 1 116 ? -1.473 11.931 14.441 1.00 83.69 116 ALA A O 1
#

Foldseek 3Di:
DDWAAAPQPRDTDDDPDPPDRHNDPVSVVVVVVVVVVVVCVVCVVQVVLLVLQVVVLCVVCPVNQKDKDAPVVCVVSVHDPVHAPDWDDDPNFIWGHSVQKTWGQDPPNMIIIGGD

Sequence (116 aa):
MEQRNDLLTGESFTPSRSDQRFATRENQIRYNNNKARQKRKAKAQIDKALDTNRNILKRLLGDKKDIIKSRDFLLGAGFHFGVTTHKIERNGKLWSCVYEYILLHTKDDQLLISKA

Secondary structure (DSSP, 8-state):
---EE-TTT--EE--SSTT---SSHHHHHHHHHHHHHHHHHHHHHHHHHHHHHHHHHHHHHTT-SEEEEEHHHHHHTT--TT--SEEEEETTEEEEEETTEEEEE-TTSEEEEEE-